Protein AF-A0A0D7AKR9-F1 (afdb_monomer)

Radius of gyration: 19.12 Å; Cα contacts (8 Å, |Δi|>4): 237; chains: 1; bounding box: 43×40×55 Å

Secondary structure (DSSP, 8-state):
-EEEEEEEEEEEBSSTT-EEEEEEEEEEEEEEEEEEPTTS-EEEEEEEEEEEEEEEEESSTTSPBPPP-HHHHTTS-TTTHHHHHHHHHTT-------BTTSHHHHHHHHHHHHTTPEEEE--SS-----------

pLDDT: mean 76.37, std 17.58, range [26.81, 93.88]

Organism: NCBI:txid1128425

Mean predicted aligned error: 9.94 Å

Solvent-accessible surface area (backbone atoms only — not comparable to full-atom values): 8106 Å² total; per-residue (Å²): 68,80,47,73,52,74,48,79,43,84,39,56,23,67,53,84,99,43,70,27,51,30,33,36,37,30,38,28,33,59,39,40,35,32,45,75,44,96,89,69,49,73,45,78,77,46,78,44,67,31,32,64,37,53,51,80,44,49,74,45,86,91,40,54,62,41,84,76,62,61,82,61,36,72,78,42,55,83,20,42,22,68,55,41,54,59,34,45,76,76,72,40,86,68,79,81,79,44,23,83,89,39,71,60,39,57,53,53,51,50,55,39,52,78,69,72,50,54,78,47,74,51,56,93,65,89,76,82,79,80,79,77,79,81,77,131

Nearest PDB structures (foldseek):
  7kd9-assembly3_H  TM=7.228E-01  e=6.178E-07  Blastobotrys adeninivorans
  6baq-assembly4_D  TM=4.196E-01  e=3.263E-01  Mus musculus
  6baq-assembly5_E  TM=5.726E-01  e=2.177E+00  Mus musculus
  6baq-assembly2_B  TM=4.381E-01  e=7.771E-01  Mus musculus
  6baq-assembly7_G  TM=4.124E-01  e=1.753E+00  Mus musculus

Foldseek 3Di:
DKDKDKDWFWAAWPPPPDTFIKIKIWIWFKWFWWDQDPVRDTHGDDIAIATDAIDIGTPDPVTHGDDDDVVQQVVADRRCSVVQSRCVVVVDHDDYGHHPPDVVVVVVVVVCVVVVIDIDRPDPDDDDDPPPPPDD

Sequence (136 aa):
MKTTITQRFTLPATTPGKTCQADVECDNRFILFCQKLDDGQCKVKYCKVSYEKDRVVPVDPAKVPASFDEAKLVRYSEGDRYLAVAQHTIGRRIANLTTFRNSQFGTLYRRLWESGWSIRMLTWIGIKWTLQNNQM

Structure (mmCIF, N/CA/C/O backbone):
data_AF-A0A0D7AKR9-F1
#
_entry.id   AF-A0A0D7AKR9-F1
#
loop_
_atom_site.group_PDB
_atom_site.id
_atom_site.type_symbol
_atom_site.label_atom_id
_atom_site.label_alt_id
_atom_site.label_comp_id
_atom_site.label_asym_id
_atom_site.label_entity_id
_atom_site.label_seq_id
_atom_site.pdbx_PDB_ins_code
_atom_site.Cartn_x
_atom_site.Cartn_y
_atom_site.Cartn_z
_atom_site.occupancy
_atom_site.B_iso_or_equiv
_atom_site.auth_seq_id
_atom_site.auth_comp_id
_atom_site.auth_asym_id
_atom_site.auth_atom_id
_atom_site.pdbx_PDB_model_num
ATOM 1 N N . MET A 1 1 ? -1.587 3.654 15.676 1.00 67.06 1 MET A N 1
ATOM 2 C CA . MET A 1 1 ? -0.794 2.501 15.250 1.00 67.06 1 MET A CA 1
ATOM 3 C C . MET A 1 1 ? -0.684 2.667 13.763 1.00 67.06 1 MET A C 1
ATOM 5 O O . MET A 1 1 ? -1.714 2.812 13.109 1.00 67.06 1 MET A O 1
ATOM 9 N N . LYS A 1 2 ? 0.544 2.818 13.284 1.00 81.75 2 LYS A N 1
ATOM 10 C CA . LYS A 1 2 ? 0.831 2.953 11.865 1.00 81.75 2 LYS A CA 1
ATOM 11 C C . LYS A 1 2 ? 1.294 1.594 11.373 1.00 81.75 2 LYS A C 1
ATOM 13 O O . LYS A 1 2 ? 2.050 0.926 12.074 1.00 81.75 2 LYS A O 1
ATOM 18 N N . THR A 1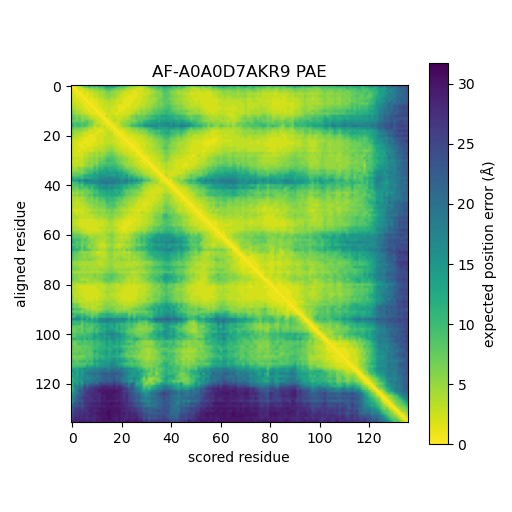 3 ? 0.784 1.190 10.229 1.00 86.31 3 THR A N 1
ATOM 19 C CA . THR A 1 3 ? 1.012 -0.130 9.655 1.00 86.31 3 THR A CA 1
ATOM 20 C C . THR A 1 3 ? 1.272 0.016 8.173 1.00 86.31 3 THR A C 1
ATOM 22 O O . THR A 1 3 ? 0.731 0.916 7.535 1.00 86.31 3 THR A O 1
ATOM 25 N N . THR A 1 4 ? 2.090 -0.873 7.629 1.00 90.06 4 THR A N 1
ATOM 26 C CA . THR A 1 4 ? 2.389 -0.919 6.200 1.00 90.06 4 THR A CA 1
ATOM 27 C C . THR A 1 4 ? 1.864 -2.244 5.672 1.00 90.06 4 THR A C 1
ATOM 29 O O . THR A 1 4 ? 2.177 -3.298 6.221 1.00 90.06 4 THR A O 1
ATOM 32 N N . ILE A 1 5 ? 1.000 -2.184 4.660 1.00 89.12 5 ILE A N 1
ATOM 33 C CA . ILE A 1 5 ? 0.547 -3.368 3.926 1.00 89.12 5 ILE A CA 1
ATOM 34 C C . ILE A 1 5 ? 1.377 -3.433 2.653 1.00 89.12 5 ILE A C 1
ATOM 36 O O . ILE A 1 5 ? 1.388 -2.473 1.885 1.00 89.12 5 ILE A O 1
ATOM 40 N N . THR A 1 6 ? 2.036 -4.564 2.437 1.00 92.62 6 THR A N 1
ATOM 41 C CA . THR A 1 6 ? 2.864 -4.806 1.257 1.00 92.62 6 THR A CA 1
ATOM 42 C C . THR A 1 6 ? 2.229 -5.899 0.416 1.00 92.62 6 THR A C 1
ATOM 44 O O . THR A 1 6 ? 1.908 -6.972 0.929 1.00 92.62 6 THR A O 1
ATOM 47 N N . GLN A 1 7 ? 2.054 -5.641 -0.878 1.00 91.69 7 GLN A N 1
ATOM 48 C CA . GLN A 1 7 ? 1.604 -6.648 -1.832 1.00 91.69 7 GLN A CA 1
ATOM 49 C C . GLN A 1 7 ? 2.512 -6.674 -3.056 1.00 91.69 7 GLN A C 1
ATOM 51 O O . GLN A 1 7 ? 2.787 -5.640 -3.661 1.00 91.69 7 GLN A O 1
ATOM 56 N N . ARG A 1 8 ? 2.931 -7.881 -3.438 1.00 93.00 8 ARG A N 1
ATOM 57 C CA . ARG A 1 8 ? 3.761 -8.120 -4.616 1.00 93.00 8 ARG A CA 1
ATOM 58 C C . ARG A 1 8 ? 2.924 -8.211 -5.884 1.00 93.00 8 ARG A C 1
ATOM 60 O O . ARG A 1 8 ? 1.913 -8.914 -5.914 1.00 93.00 8 ARG A O 1
ATOM 67 N N . PHE A 1 9 ? 3.391 -7.556 -6.940 1.00 92.00 9 PHE A N 1
ATOM 68 C CA . PHE A 1 9 ? 2.796 -7.579 -8.269 1.00 92.00 9 PHE A CA 1
ATOM 69 C C . PHE A 1 9 ? 3.838 -7.887 -9.340 1.00 92.00 9 PHE A C 1
ATOM 71 O O . PHE A 1 9 ? 5.002 -7.500 -9.246 1.00 92.00 9 PHE A O 1
ATOM 78 N N . THR A 1 10 ? 3.372 -8.535 -10.406 1.00 92.44 10 THR A N 1
ATOM 79 C CA . THR A 1 10 ? 4.105 -8.615 -11.671 1.00 92.44 10 THR A CA 1
ATOM 80 C C . THR A 1 10 ? 3.653 -7.451 -12.543 1.00 92.44 10 THR A C 1
ATOM 82 O O . THR A 1 10 ? 2.498 -7.410 -12.963 1.00 92.44 10 THR A O 1
ATOM 85 N N . LEU A 1 11 ? 4.542 -6.488 -12.775 1.00 89.94 11 LEU A N 1
ATOM 86 C CA . LEU A 1 11 ? 4.261 -5.276 -13.545 1.00 89.94 11 LEU A CA 1
ATOM 87 C C . LEU A 1 11 ? 5.056 -5.272 -14.857 1.00 89.94 11 LEU A C 1
ATOM 89 O O . LEU A 1 11 ? 6.097 -5.931 -14.942 1.00 89.94 11 LEU A O 1
ATOM 93 N N . PRO A 1 12 ? 4.605 -4.534 -15.885 1.00 88.94 12 PRO A N 1
ATOM 94 C CA . PRO A 1 12 ? 5.429 -4.262 -17.058 1.00 88.94 12 PRO A CA 1
ATOM 95 C C . PRO A 1 12 ? 6.742 -3.594 -16.635 1.00 88.94 12 PRO A C 1
ATOM 97 O O . PRO A 1 12 ? 6.737 -2.703 -15.787 1.00 88.94 12 PRO A O 1
ATOM 100 N N . ALA A 1 13 ? 7.862 -4.032 -17.202 1.00 87.69 13 ALA A N 1
ATOM 101 C CA . ALA A 1 13 ? 9.160 -3.401 -16.988 1.00 87.69 13 ALA A CA 1
ATOM 102 C C . ALA A 1 13 ? 9.378 -2.269 -18.000 1.00 87.69 13 ALA A C 1
ATOM 104 O O . ALA A 1 13 ? 8.744 -2.239 -19.054 1.00 87.69 13 ALA A O 1
ATOM 105 N N . THR A 1 14 ? 10.332 -1.376 -17.727 1.00 85.81 14 THR A N 1
ATOM 106 C CA . THR A 1 14 ? 10.738 -0.332 -18.687 1.00 85.81 14 THR A CA 1
ATOM 107 C C . THR A 1 14 ? 11.231 -0.916 -20.018 1.00 85.81 14 THR A C 1
ATOM 109 O O . THR A 1 14 ? 11.093 -0.287 -21.062 1.00 85.81 14 THR A O 1
ATOM 112 N N . THR A 1 15 ? 11.789 -2.132 -20.010 1.00 83.88 15 THR A N 1
ATOM 113 C CA . THR A 1 15 ? 12.135 -2.851 -21.242 1.00 83.88 15 THR A CA 1
ATOM 114 C C . THR A 1 15 ? 10.868 -3.409 -21.906 1.00 83.88 15 THR A C 1
ATOM 116 O O . THR A 1 15 ? 10.208 -4.259 -21.297 1.00 83.88 15 THR A O 1
ATOM 119 N N . PRO A 1 16 ? 10.549 -3.018 -23.157 1.00 82.62 16 PRO A N 1
ATOM 120 C CA . PRO A 1 16 ? 9.369 -3.510 -23.863 1.00 82.62 16 PRO A CA 1
ATOM 121 C C . PRO A 1 16 ? 9.319 -5.042 -23.915 1.00 82.62 16 PRO A C 1
ATOM 123 O O .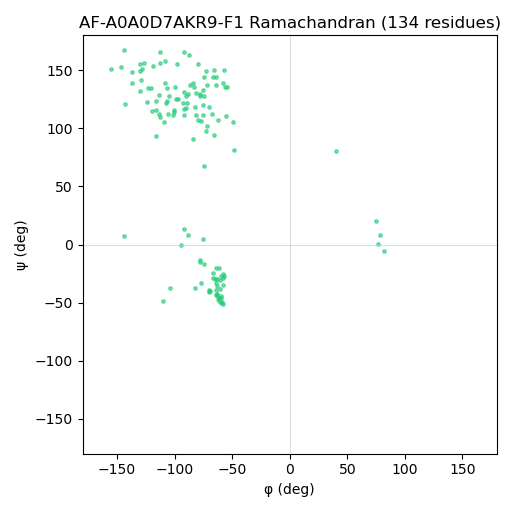 PRO A 1 16 ? 10.326 -5.701 -24.173 1.00 82.62 16 PRO A O 1
ATOM 126 N N . GLY A 1 17 ? 8.143 -5.612 -23.647 1.00 82.00 17 GLY A N 1
ATOM 127 C CA . GLY A 1 17 ? 7.921 -7.062 -23.665 1.00 82.00 17 GLY A CA 1
ATOM 128 C C . GLY A 1 17 ? 8.451 -7.825 -22.445 1.00 82.00 17 GLY A C 1
ATOM 129 O O . GLY A 1 17 ? 8.291 -9.042 -22.389 1.00 82.00 17 GLY A O 1
ATOM 130 N N . LYS A 1 18 ? 9.053 -7.150 -21.455 1.00 87.75 18 LYS A N 1
ATOM 131 C CA . LYS A 1 18 ? 9.479 -7.771 -20.192 1.00 87.75 18 LYS A CA 1
ATOM 132 C C . LYS A 1 18 ? 8.604 -7.333 -19.022 1.00 87.75 18 LYS A C 1
ATOM 134 O O . LYS A 1 18 ? 7.984 -6.273 -19.033 1.00 87.75 18 LYS A O 1
ATOM 139 N N . THR A 1 19 ? 8.604 -8.152 -17.977 1.00 90.75 19 THR A N 1
ATOM 140 C CA . THR A 1 19 ? 7.939 -7.874 -16.700 1.00 90.75 19 THR A CA 1
ATOM 141 C C . THR A 1 19 ? 8.949 -7.837 -15.561 1.00 90.75 19 THR A C 1
ATOM 143 O O . THR A 1 19 ? 9.986 -8.503 -15.615 1.00 90.75 19 THR A O 1
ATOM 146 N N . CYS A 1 20 ? 8.631 -7.108 -14.498 1.00 91.56 20 CYS A N 1
ATOM 147 C CA . CYS A 1 20 ? 9.389 -7.079 -13.253 1.00 91.56 20 CYS A CA 1
ATOM 148 C C . CYS A 1 20 ? 8.480 -7.376 -12.057 1.00 91.56 20 CYS A C 1
ATOM 150 O O . CYS A 1 20 ? 7.268 -7.164 -12.106 1.00 91.56 20 CYS A O 1
ATOM 152 N N . GLN A 1 21 ? 9.077 -7.856 -10.967 1.00 93.62 21 GLN A N 1
ATOM 153 C CA . GLN A 1 21 ? 8.389 -7.969 -9.685 1.00 93.62 21 GLN A CA 1
ATOM 154 C C . GLN A 1 21 ? 8.560 -6.659 -8.920 1.00 93.62 21 GLN A C 1
ATOM 156 O O . GLN A 1 21 ? 9.683 -6.172 -8.771 1.00 93.62 21 GLN A O 1
ATOM 161 N N . ALA A 1 22 ? 7.457 -6.105 -8.433 1.00 93.38 22 ALA A N 1
ATOM 162 C CA . ALA A 1 22 ? 7.461 -4.916 -7.597 1.00 93.38 22 ALA A CA 1
ATOM 163 C C . ALA A 1 22 ? 6.486 -5.084 -6.434 1.00 93.38 22 ALA A C 1
ATOM 165 O O . ALA A 1 22 ? 5.379 -5.596 -6.600 1.00 93.38 22 ALA A O 1
ATOM 166 N N . ASP A 1 23 ? 6.908 -4.631 -5.266 1.00 93.88 23 ASP A N 1
ATOM 167 C CA . ASP A 1 23 ? 6.106 -4.573 -4.061 1.00 93.88 23 ASP A CA 1
ATOM 168 C C . ASP A 1 23 ? 5.448 -3.190 -3.983 1.00 93.88 23 ASP A C 1
ATOM 170 O O . ASP A 1 23 ? 6.119 -2.160 -4.005 1.00 93.88 23 ASP A O 1
ATOM 174 N N . VAL A 1 24 ? 4.119 -3.150 -3.924 1.00 92.50 24 VAL A N 1
ATOM 175 C CA . VAL A 1 24 ? 3.385 -1.923 -3.611 1.00 92.50 24 VAL A CA 1
ATOM 176 C C . VAL A 1 24 ? 3.172 -1.893 -2.108 1.00 92.50 24 VAL A C 1
ATOM 178 O O . VAL A 1 24 ? 2.514 -2.771 -1.543 1.00 92.50 24 VAL A O 1
ATOM 181 N N . GLU A 1 25 ? 3.751 -0.888 -1.465 1.00 93.44 25 GLU A N 1
ATOM 182 C CA . GLU A 1 25 ? 3.661 -0.666 -0.030 1.00 93.44 25 GLU A CA 1
ATOM 183 C C . GLU A 1 25 ? 2.709 0.485 0.256 1.00 93.44 25 GLU A C 1
ATOM 185 O O . GLU A 1 25 ? 2.873 1.587 -0.269 1.00 93.44 25 GLU A O 1
ATOM 190 N N . CYS A 1 26 ? 1.739 0.241 1.129 1.00 90.69 26 CYS A N 1
ATOM 191 C CA . CYS A 1 26 ? 0.764 1.231 1.548 1.00 90.69 26 CYS A CA 1
ATOM 192 C C . CYS A 1 26 ? 0.845 1.453 3.050 1.00 90.69 26 CYS A C 1
ATOM 194 O O . CYS A 1 26 ? 0.482 0.574 3.838 1.00 90.69 26 CYS A O 1
ATOM 196 N N . ASP A 1 27 ? 1.236 2.655 3.452 1.00 90.56 27 ASP A N 1
ATOM 197 C CA . ASP A 1 27 ? 1.160 3.083 4.840 1.00 90.56 27 ASP A CA 1
ATOM 198 C C . ASP A 1 27 ? -0.274 3.471 5.180 1.00 90.56 27 ASP A C 1
ATOM 200 O O . ASP A 1 27 ? -0.924 4.269 4.499 1.00 90.56 27 ASP A O 1
ATOM 204 N N . ASN A 1 28 ? -0.763 2.909 6.274 1.00 88.75 28 ASN A N 1
ATOM 205 C CA . ASN A 1 28 ? -2.137 3.040 6.700 1.00 88.75 28 ASN A CA 1
ATOM 206 C C . ASN A 1 28 ? -2.260 3.107 8.228 1.00 88.75 28 ASN 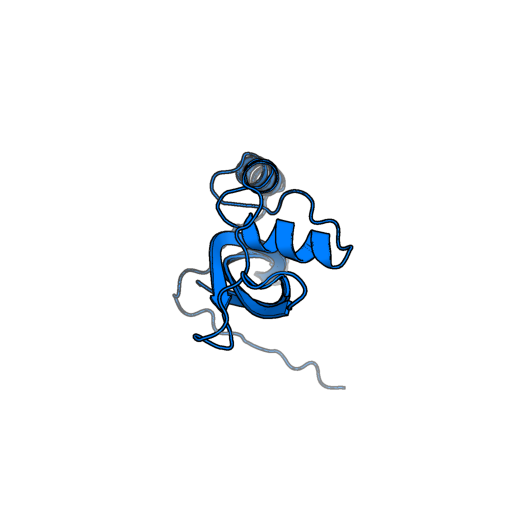A C 1
ATOM 208 O O . ASN A 1 28 ? -1.315 2.860 8.986 1.00 88.75 28 ASN A O 1
ATOM 212 N N . ARG A 1 29 ? -3.457 3.482 8.682 1.00 86.25 29 ARG A N 1
ATOM 213 C CA . ARG A 1 29 ? -3.860 3.438 10.086 1.00 86.25 29 ARG A CA 1
ATOM 214 C C . ARG A 1 29 ? -5.103 2.593 10.246 1.00 86.25 29 ARG A C 1
ATOM 216 O O . ARG A 1 29 ? -6.095 2.787 9.543 1.00 86.25 29 ARG A O 1
ATOM 223 N N . PHE A 1 30 ? -5.068 1.734 11.252 1.00 82.69 30 PHE A N 1
ATOM 224 C CA . PHE A 1 30 ? -6.250 1.036 11.722 1.00 82.69 30 PHE A CA 1
ATOM 225 C C . PHE A 1 30 ? -7.067 1.928 12.646 1.00 82.69 30 PHE A C 1
ATOM 227 O O . PHE A 1 30 ? -6.556 2.512 13.606 1.00 82.69 30 PHE A O 1
ATOM 234 N N . ILE A 1 31 ? -8.357 1.997 12.352 1.00 79.88 31 ILE A N 1
ATOM 235 C CA . ILE A 1 31 ? -9.355 2.654 13.177 1.00 79.88 31 ILE A CA 1
ATOM 236 C C . ILE A 1 31 ? -10.269 1.562 13.690 1.00 79.88 31 ILE A C 1
ATOM 238 O O . ILE A 1 31 ? -10.972 0.907 12.916 1.00 79.88 31 ILE A O 1
ATOM 242 N N . LEU A 1 32 ? -10.199 1.346 15.000 1.00 82.00 32 LEU A N 1
ATOM 243 C CA . LEU A 1 32 ? -11.024 0.371 15.683 1.00 82.00 32 LEU A CA 1
ATOM 244 C C . LEU A 1 32 ? -12.230 1.087 16.278 1.00 82.00 32 LEU A C 1
ATOM 246 O O . LEU A 1 32 ? -12.104 2.056 17.030 1.00 82.00 32 LEU A O 1
ATOM 250 N N . PHE A 1 33 ? -13.404 0.591 15.929 1.00 77.50 33 PHE A N 1
ATOM 251 C CA . PHE A 1 33 ? -14.666 1.033 16.489 1.00 77.50 33 PHE A CA 1
ATOM 252 C C . PHE A 1 33 ? -15.083 0.018 17.532 1.00 77.50 33 PHE A C 1
ATOM 254 O O . PHE A 1 33 ? -15.325 -1.155 17.216 1.00 77.50 33 PHE A O 1
ATOM 261 N N . CYS A 1 34 ? -15.132 0.470 18.779 1.00 78.56 34 CYS A N 1
ATOM 262 C CA . CYS A 1 34 ? -15.417 -0.402 19.898 1.00 78.56 34 CYS A CA 1
ATOM 263 C C . CYS A 1 34 ? -16.832 -0.154 20.418 1.00 78.56 34 CYS A C 1
ATOM 265 O O . CYS A 1 34 ? -17.244 0.992 20.600 1.00 78.56 34 CYS A O 1
ATOM 267 N N . GLN A 1 35 ? -17.561 -1.239 20.675 1.00 78.38 35 GLN A N 1
ATOM 268 C CA . GLN A 1 35 ? -18.810 -1.191 21.425 1.00 78.38 35 GLN A CA 1
ATOM 269 C C . GLN A 1 35 ? -18.499 -1.415 22.897 1.00 78.38 35 GLN A C 1
ATOM 271 O O . GLN A 1 35 ? -17.815 -2.386 23.234 1.00 78.38 35 GLN A O 1
ATOM 276 N N . LYS A 1 36 ? -19.038 -0.561 23.767 1.00 80.25 36 LYS A N 1
ATOM 277 C CA . LYS A 1 36 ? -19.154 -0.900 25.183 1.00 80.25 36 LYS A CA 1
ATOM 278 C C . LYS A 1 36 ? -20.346 -1.846 25.349 1.00 80.25 36 LYS A C 1
ATOM 280 O O . LYS A 1 36 ? -21.421 -1.556 24.832 1.00 80.25 36 LYS A O 1
ATOM 285 N N . LEU A 1 37 ? -20.117 -2.976 25.998 1.00 80.44 37 LEU A N 1
ATOM 286 C CA . LEU A 1 37 ? -21.124 -3.972 26.342 1.00 80.44 37 LEU A CA 1
ATOM 287 C C . LEU A 1 37 ? -21.700 -3.686 27.735 1.00 80.44 37 LEU A C 1
ATOM 289 O O . LEU A 1 37 ? -21.120 -2.915 28.508 1.00 80.44 37 LEU A O 1
ATOM 293 N N . ASP A 1 38 ? -22.825 -4.324 28.048 1.00 82.56 38 ASP A N 1
ATOM 294 C CA . ASP A 1 38 ? -23.558 -4.129 29.307 1.00 82.56 38 ASP A CA 1
ATOM 295 C C . ASP A 1 38 ? -22.741 -4.552 30.539 1.00 82.56 38 ASP A C 1
ATOM 297 O O . ASP A 1 38 ? -22.846 -3.942 31.599 1.00 82.56 38 ASP A O 1
ATOM 301 N N . ASP A 1 39 ? -21.845 -5.530 30.378 1.00 85.25 39 ASP A N 1
ATOM 302 C CA . ASP A 1 39 ? -20.889 -5.982 31.399 1.00 85.25 39 ASP A CA 1
ATOM 303 C C . ASP A 1 39 ? -19.696 -5.021 31.601 1.00 85.25 39 ASP A C 1
ATOM 305 O O . ASP A 1 39 ? -18.756 -5.310 32.342 1.00 85.25 39 ASP A O 1
ATOM 309 N N . GLY A 1 40 ? -19.710 -3.868 30.925 1.00 80.06 40 GLY A N 1
ATOM 310 C CA . GLY A 1 40 ? -18.667 -2.853 30.984 1.00 80.06 40 GLY A CA 1
ATOM 311 C C . GLY A 1 40 ? -17.462 -3.122 30.080 1.00 80.06 40 GLY A C 1
ATOM 312 O O . GLY A 1 40 ? -16.611 -2.234 29.950 1.00 80.06 40 GLY A O 1
ATOM 313 N N . GLN A 1 41 ? -17.383 -4.281 29.415 1.00 79.88 41 GLN A N 1
ATOM 314 C CA . GLN A 1 41 ? -16.288 -4.602 28.502 1.00 79.88 41 GLN A CA 1
ATOM 315 C C . GLN A 1 41 ? -16.389 -3.800 27.203 1.00 79.88 41 GLN A C 1
ATOM 317 O O . GLN A 1 41 ? -17.467 -3.470 26.719 1.00 79.88 41 GLN A O 1
ATOM 322 N N . CYS A 1 42 ? -15.243 -3.491 26.599 1.00 75.25 42 CYS A N 1
ATOM 323 C CA . CYS A 1 42 ? -15.174 -2.776 25.329 1.00 75.25 42 CYS A CA 1
ATOM 324 C C . CYS A 1 42 ? -14.618 -3.720 24.262 1.00 75.25 42 CYS A C 1
ATOM 326 O O . CYS A 1 42 ? -13.440 -4.075 24.314 1.00 75.25 42 CYS A O 1
ATOM 328 N N . LYS A 1 43 ? -15.454 -4.145 23.308 1.00 82.00 43 LYS A N 1
ATOM 329 C CA . LYS A 1 43 ? -15.045 -5.060 22.231 1.00 82.00 43 LYS A CA 1
ATOM 330 C C . LYS A 1 43 ? -14.969 -4.332 20.898 1.00 82.00 43 LYS A C 1
ATOM 332 O O . LYS A 1 43 ? -15.829 -3.515 20.571 1.00 82.00 43 LYS A O 1
ATOM 337 N N . VAL A 1 44 ? -13.940 -4.644 20.115 1.00 82.19 44 VAL A N 1
ATOM 338 C CA . VAL A 1 44 ? -13.785 -4.139 18.745 1.00 82.19 44 VAL A CA 1
ATOM 339 C C . VAL A 1 44 ? -14.846 -4.801 17.873 1.00 82.19 44 VAL A C 1
ATOM 341 O O . VAL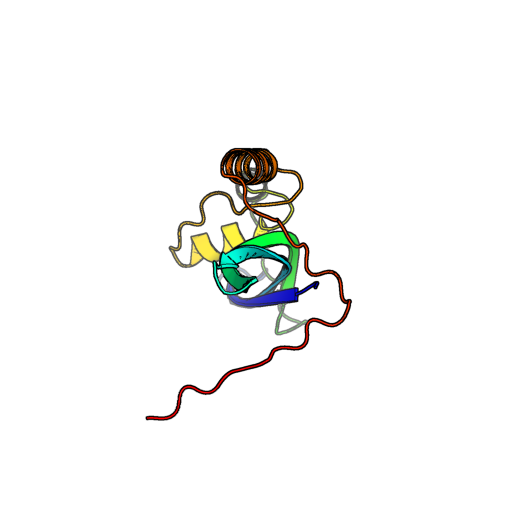 A 1 44 ? -14.851 -6.021 17.739 1.00 82.19 44 VAL A O 1
ATOM 344 N N . LYS A 1 45 ? -15.741 -4.008 17.284 1.00 80.88 45 LYS A N 1
ATOM 345 C CA . LYS A 1 45 ? -16.797 -4.515 16.395 1.00 80.88 45 LYS A CA 1
ATOM 346 C C . LYS A 1 45 ? -16.490 -4.259 14.931 1.00 80.88 45 LYS A C 1
ATOM 348 O O . LYS A 1 45 ? -16.767 -5.103 14.087 1.00 80.88 45 LYS A O 1
ATOM 353 N N . TYR A 1 46 ? -15.893 -3.107 14.638 1.00 79.50 46 TYR A N 1
ATOM 354 C CA . TYR A 1 46 ? -15.483 -2.763 13.285 1.00 79.50 46 TYR A CA 1
ATOM 355 C C . TYR A 1 46 ? -14.032 -2.312 13.271 1.00 79.50 46 TYR A C 1
ATOM 357 O O . TYR A 1 46 ? -13.565 -1.603 14.160 1.00 79.50 46 TYR A O 1
ATOM 365 N N . CYS A 1 47 ? -13.332 -2.711 12.220 1.00 81.69 47 CYS A N 1
ATOM 366 C CA . CYS A 1 47 ? -11.981 -2.281 11.927 1.00 81.69 47 CYS A CA 1
ATOM 367 C C . CYS A 1 47 ? -11.990 -1.678 10.525 1.00 81.69 47 CYS A C 1
ATOM 369 O O . CYS A 1 47 ? -12.408 -2.333 9.569 1.00 81.69 47 CYS A O 1
ATOM 371 N N . LYS A 1 48 ? -11.567 -0.420 10.398 1.00 81.81 48 LYS A N 1
ATOM 372 C CA . LYS A 1 48 ? -11.415 0.240 9.101 1.00 81.81 48 LYS A CA 1
ATOM 373 C C . LYS A 1 48 ? -9.974 0.680 8.915 1.00 81.81 48 LYS A C 1
ATOM 375 O O . LYS A 1 48 ? -9.372 1.268 9.810 1.00 81.81 48 LYS A O 1
ATOM 380 N N . VAL A 1 49 ? -9.449 0.406 7.728 1.00 82.56 49 VAL A N 1
ATOM 381 C CA . VAL A 1 49 ? -8.128 0.857 7.297 1.00 82.56 49 VAL A CA 1
ATOM 382 C C . VAL A 1 49 ? -8.277 2.209 6.612 1.00 82.56 49 VAL A C 1
ATOM 384 O O . VAL A 1 49 ? -9.106 2.355 5.712 1.00 82.56 49 VAL A O 1
ATOM 387 N N . SER A 1 50 ? -7.495 3.188 7.061 1.00 83.31 50 SER A N 1
ATOM 388 C CA . SER A 1 50 ? -7.343 4.483 6.402 1.00 83.31 50 SER A CA 1
ATOM 389 C C . SER A 1 50 ? -5.967 4.557 5.756 1.00 83.31 50 SER A C 1
ATOM 391 O O . SER A 1 50 ? -4.962 4.412 6.455 1.00 83.31 50 SER A O 1
ATOM 393 N N . TYR A 1 51 ? -5.920 4.767 4.443 1.00 85.94 51 TYR A N 1
ATOM 394 C CA . TYR A 1 51 ? -4.671 4.828 3.685 1.00 85.94 51 TYR A CA 1
ATOM 395 C C . TYR A 1 51 ? -4.101 6.253 3.710 1.00 85.94 51 TYR A C 1
ATOM 397 O O . TYR A 1 51 ? -4.843 7.232 3.602 1.00 85.94 51 TYR A O 1
ATOM 405 N N . GLU A 1 52 ? -2.788 6.375 3.908 1.00 85.56 52 GLU A N 1
ATOM 406 C CA . GLU A 1 52 ? -2.097 7.669 4.009 1.00 85.56 52 GLU A CA 1
ATOM 407 C C . GLU A 1 52 ? -1.213 7.948 2.800 1.00 85.56 52 GLU A C 1
ATOM 409 O O . GLU A 1 52 ? -1.256 9.046 2.253 1.00 85.56 52 GLU A O 1
ATOM 414 N N . LYS A 1 53 ? -0.386 6.974 2.423 1.00 87.56 53 LYS A N 1
ATOM 415 C CA . LYS A 1 53 ? 0.553 7.077 1.308 1.00 87.56 53 LYS A CA 1
ATOM 416 C C . LYS A 1 53 ? 0.859 5.690 0.775 1.00 87.56 53 LYS A C 1
ATOM 418 O O . LYS A 1 53 ? 0.904 4.727 1.545 1.00 87.56 53 LYS A O 1
ATOM 423 N N . ASP A 1 54 ? 1.165 5.620 -0.504 1.00 90.38 54 ASP A N 1
ATOM 424 C CA . ASP A 1 54 ? 1.639 4.413 -1.146 1.00 90.38 54 ASP A CA 1
ATOM 425 C C . ASP A 1 54 ? 2.903 4.661 -1.974 1.00 90.38 54 ASP A C 1
ATOM 427 O O . ASP A 1 54 ? 3.223 5.783 -2.371 1.00 90.38 54 ASP A O 1
ATOM 431 N N . ARG A 1 55 ? 3.681 3.598 -2.167 1.00 91.19 55 ARG A N 1
ATOM 432 C CA . ARG A 1 55 ? 4.893 3.601 -2.986 1.00 91.19 55 ARG A CA 1
ATOM 433 C C . ARG A 1 55 ? 5.077 2.256 -3.666 1.00 91.19 55 ARG A C 1
ATOM 435 O O . ARG A 1 55 ? 4.658 1.228 -3.143 1.00 91.19 55 ARG A O 1
ATOM 442 N N . VAL A 1 56 ? 5.741 2.274 -4.814 1.00 92.12 56 VAL A N 1
ATOM 443 C CA . VAL A 1 56 ? 6.110 1.067 -5.554 1.00 92.12 56 VAL A CA 1
ATOM 444 C C . VAL A 1 56 ? 7.606 0.854 -5.404 1.00 92.12 56 VAL A C 1
ATOM 446 O O . VAL A 1 56 ? 8.396 1.741 -5.722 1.00 92.12 56 VAL A O 1
ATOM 449 N N . VAL A 1 57 ? 7.987 -0.313 -4.903 1.00 92.12 57 VAL A N 1
ATOM 450 C CA . VAL A 1 57 ? 9.370 -0.700 -4.649 1.00 92.12 57 VAL A CA 1
ATOM 451 C C . VAL A 1 57 ? 9.701 -1.883 -5.555 1.00 92.12 57 VAL A C 1
ATOM 453 O O . VAL A 1 57 ? 9.082 -2.939 -5.422 1.00 92.12 57 VAL A O 1
ATOM 456 N N . PRO A 1 58 ? 10.637 -1.754 -6.508 1.00 92.31 58 PRO A N 1
ATOM 457 C CA . PRO A 1 58 ? 11.069 -2.906 -7.286 1.00 92.31 58 PRO A CA 1
ATOM 458 C C . PRO A 1 58 ? 11.746 -3.936 -6.380 1.00 92.31 58 PRO A C 1
ATOM 460 O O . PRO A 1 58 ? 12.564 -3.584 -5.534 1.00 92.31 58 PRO A O 1
ATOM 463 N N . VAL A 1 59 ? 11.429 -5.216 -6.587 1.00 92.25 59 VAL A N 1
ATOM 464 C CA . VAL A 1 59 ? 12.090 -6.320 -5.869 1.00 92.25 59 VAL A CA 1
ATOM 465 C C . VAL A 1 59 ? 13.538 -6.464 -6.335 1.00 92.25 59 VAL A C 1
ATOM 467 O O . VAL A 1 59 ? 14.432 -6.727 -5.537 1.00 92.25 59 VAL A O 1
ATOM 470 N N . ASP A 1 60 ? 13.759 -6.291 -7.638 1.00 88.81 60 ASP A N 1
ATOM 471 C CA . ASP A 1 60 ? 15.081 -6.271 -8.255 1.00 88.81 60 ASP A CA 1
ATOM 472 C C . ASP A 1 60 ? 15.426 -4.817 -8.615 1.00 88.81 60 ASP A C 1
ATOM 474 O O . ASP A 1 60 ? 14.789 -4.259 -9.513 1.00 88.81 60 ASP A O 1
ATOM 478 N N . PRO A 1 61 ? 16.415 -4.187 -7.957 1.00 83.88 61 PRO A N 1
ATOM 479 C CA . PRO A 1 61 ? 16.753 -2.785 -8.195 1.00 83.88 61 PRO A CA 1
ATOM 480 C C . PRO A 1 61 ? 17.266 -2.530 -9.620 1.00 83.88 61 PRO A C 1
ATOM 482 O O . PRO A 1 61 ? 17.194 -1.398 -10.093 1.00 83.88 61 PRO A O 1
ATOM 485 N N . ALA A 1 62 ? 17.737 -3.563 -10.331 1.00 85.50 62 ALA A N 1
ATOM 486 C CA . ALA A 1 62 ? 18.135 -3.448 -11.733 1.00 85.50 62 ALA A CA 1
ATOM 487 C C . ALA A 1 62 ? 16.934 -3.439 -12.698 1.00 85.50 62 ALA A C 1
ATOM 489 O O . ALA A 1 62 ? 17.089 -3.114 -13.877 1.00 85.50 62 ALA A O 1
ATOM 490 N N . LYS A 1 63 ? 15.732 -3.800 -12.228 1.00 82.69 63 LYS A N 1
ATOM 491 C CA . LYS A 1 63 ? 14.508 -3.866 -13.034 1.00 82.69 63 LYS A CA 1
ATOM 492 C C . LYS A 1 63 ? 13.487 -2.858 -12.527 1.00 82.69 63 LYS A C 1
ATOM 494 O O . LYS A 1 63 ? 12.676 -3.144 -11.650 1.00 82.69 63 LYS A O 1
ATOM 499 N N . VAL A 1 64 ? 13.509 -1.680 -13.139 1.00 82.31 64 VAL A N 1
ATOM 500 C CA . VAL A 1 64 ? 12.560 -0.609 -12.833 1.00 82.31 64 VAL A CA 1
ATOM 501 C C . VAL A 1 64 ? 11.190 -0.930 -13.462 1.00 82.31 64 VAL A C 1
ATOM 503 O O . VAL A 1 64 ? 11.142 -1.318 -14.638 1.00 82.31 64 VAL A O 1
ATOM 506 N N . PRO A 1 65 ? 10.078 -0.792 -12.714 1.00 84.62 65 PRO A N 1
ATOM 507 C CA . PRO A 1 65 ? 8.737 -0.909 -13.269 1.00 84.62 65 PRO A CA 1
ATOM 508 C C . PRO A 1 65 ? 8.485 0.204 -14.279 1.00 84.62 65 PRO A C 1
ATOM 510 O O . PRO A 1 65 ? 8.928 1.337 -14.085 1.00 84.62 65 PRO A O 1
ATOM 513 N N . ALA A 1 66 ? 7.751 -0.111 -15.343 1.00 84.62 66 ALA A N 1
ATOM 514 C CA . ALA A 1 66 ? 7.286 0.899 -16.279 1.00 84.62 66 ALA A CA 1
ATOM 515 C C . ALA A 1 66 ? 6.457 1.962 -15.543 1.00 84.62 66 ALA A C 1
ATOM 517 O O . ALA A 1 66 ? 5.797 1.676 -14.537 1.00 84.62 66 ALA A O 1
ATOM 518 N N . SER A 1 67 ? 6.484 3.190 -16.060 1.00 82.12 67 SER A N 1
ATOM 519 C CA . SER A 1 67 ? 5.688 4.278 -15.506 1.00 82.12 67 SER A CA 1
ATOM 520 C C . SER A 1 67 ? 4.200 3.923 -15.516 1.00 82.12 67 SER A C 1
ATOM 522 O O . SER A 1 67 ? 3.667 3.331 -16.458 1.00 82.12 67 SER A O 1
ATOM 524 N N . PHE A 1 68 ? 3.523 4.284 -14.429 1.00 84.69 68 PHE A N 1
ATOM 525 C CA . PHE A 1 68 ? 2.076 4.172 -14.335 1.00 84.69 68 PHE A CA 1
ATOM 526 C C . PHE A 1 68 ? 1.424 5.277 -15.168 1.00 84.69 68 PHE A C 1
ATOM 528 O O . PHE A 1 68 ? 1.916 6.400 -15.224 1.00 84.69 68 PHE A O 1
ATOM 535 N N . ASP A 1 69 ? 0.291 4.958 -15.788 1.00 86.69 69 ASP A N 1
ATOM 536 C CA . ASP A 1 69 ? -0.518 5.929 -16.522 1.00 86.69 69 ASP A CA 1
ATOM 537 C C . ASP A 1 69 ? -1.128 6.954 -15.549 1.00 86.69 69 ASP A C 1
ATOM 539 O O . ASP A 1 69 ? -1.998 6.622 -14.733 1.00 86.69 69 ASP A O 1
ATOM 543 N N . GLU A 1 70 ? -0.674 8.204 -15.640 1.00 87.12 70 GLU A N 1
ATOM 544 C CA . GLU A 1 70 ? -1.117 9.305 -14.781 1.00 87.12 70 GLU A CA 1
ATOM 545 C C . GLU A 1 70 ? -2.633 9.529 -14.858 1.00 87.12 70 GLU A C 1
ATOM 547 O O . GLU A 1 70 ? -3.274 9.780 -13.835 1.00 87.12 70 GLU A O 1
ATOM 552 N N . ALA A 1 71 ? -3.246 9.327 -16.030 1.00 87.44 71 ALA A N 1
ATOM 553 C CA . ALA A 1 71 ? -4.688 9.483 -16.206 1.00 87.44 71 ALA A CA 1
ATOM 554 C C . ALA A 1 71 ? -5.494 8.427 -15.425 1.00 87.44 71 ALA A C 1
ATOM 556 O O . ALA A 1 71 ? -6.658 8.655 -15.075 1.00 87.44 71 ALA A O 1
ATOM 557 N N . LYS A 1 72 ? -4.888 7.268 -15.126 1.00 86.00 72 LYS A N 1
ATOM 558 C CA . LYS A 1 72 ? -5.475 6.254 -14.236 1.00 86.00 72 LYS A CA 1
ATOM 559 C C . LYS A 1 72 ? -5.238 6.593 -12.771 1.00 86.00 72 LYS A C 1
ATOM 561 O O . LYS A 1 72 ? -6.147 6.384 -11.972 1.00 86.00 72 LYS A O 1
ATOM 566 N N . LEU A 1 73 ? -4.069 7.133 -12.424 1.00 86.38 73 LEU A N 1
ATOM 567 C CA . LEU A 1 73 ? -3.726 7.496 -11.044 1.00 86.38 73 LEU A CA 1
ATOM 568 C C . LEU A 1 73 ? -4.623 8.610 -10.489 1.00 86.38 73 LEU A C 1
ATOM 570 O O . LEU A 1 73 ? -5.044 8.516 -9.341 1.00 86.38 73 LEU A O 1
ATOM 574 N N . VAL A 1 74 ? -4.972 9.615 -11.301 1.00 86.25 74 VAL A N 1
ATOM 575 C CA . VAL A 1 74 ? -5.827 10.754 -10.892 1.00 86.25 74 VAL A CA 1
ATOM 576 C C . VAL A 1 74 ? -7.236 10.322 -10.457 1.00 86.25 74 VAL A C 1
ATOM 578 O O . VAL A 1 74 ? -7.914 11.041 -9.727 1.00 86.25 74 VAL A O 1
ATOM 581 N N . ARG A 1 75 ? -7.690 9.131 -10.866 1.00 84.88 75 ARG A N 1
ATOM 582 C CA . ARG A 1 75 ? -9.006 8.594 -10.481 1.00 84.88 75 ARG A CA 1
ATOM 583 C C . ARG A 1 75 ? -9.053 8.095 -9.038 1.00 84.88 75 ARG A C 1
ATOM 585 O O . ARG A 1 75 ? -10.144 7.887 -8.514 1.00 84.88 75 ARG A O 1
ATOM 592 N N . TYR A 1 76 ? -7.894 7.874 -8.428 1.00 85.62 76 TYR A N 1
ATOM 593 C CA . TYR A 1 76 ? -7.759 7.330 -7.084 1.00 85.62 76 TYR A CA 1
ATOM 594 C C . TYR A 1 76 ? -7.200 8.375 -6.130 1.00 85.62 76 TYR A C 1
ATOM 596 O O . TYR A 1 76 ? -6.696 9.424 -6.535 1.00 85.62 76 TYR A O 1
ATOM 604 N N . SER A 1 77 ? -7.314 8.099 -4.834 1.00 82.75 77 SER A N 1
ATOM 605 C CA . SER A 1 77 ? -6.810 9.024 -3.835 1.00 82.75 77 SER A CA 1
ATOM 606 C C . SER A 1 77 ? -5.298 8.882 -3.684 1.00 82.75 77 SER A C 1
ATOM 608 O O . SER A 1 77 ? -4.708 7.844 -3.972 1.00 82.75 77 SER A O 1
ATOM 610 N N . GLU A 1 78 ? -4.645 9.941 -3.215 1.00 81.00 78 GLU A N 1
ATOM 611 C CA . GLU A 1 78 ? -3.188 9.958 -3.068 1.00 81.00 78 GLU A CA 1
ATOM 612 C C . GLU A 1 78 ? -2.645 8.831 -2.175 1.00 81.00 78 GLU A C 1
ATOM 614 O O . GLU A 1 78 ? -1.514 8.405 -2.382 1.00 81.00 78 GLU A O 1
ATOM 619 N N . GLY A 1 79 ? -3.440 8.335 -1.221 1.00 81.44 79 GLY A N 1
ATOM 620 C CA . GLY A 1 79 ? -3.013 7.295 -0.288 1.00 81.44 79 GLY A CA 1
ATOM 621 C C . GLY A 1 79 ? -3.001 5.872 -0.851 1.00 81.44 79 GLY A C 1
ATOM 622 O O . GLY A 1 79 ? -2.434 4.995 -0.201 1.00 81.44 79 GLY A O 1
ATOM 623 N N . ASP A 1 80 ? -3.648 5.623 -1.993 1.00 85.56 80 ASP A N 1
ATOM 624 C CA . ASP A 1 80 ? -3.888 4.271 -2.516 1.00 85.56 80 ASP A CA 1
ATOM 625 C C . ASP A 1 80 ? -3.817 4.130 -4.048 1.00 85.56 80 ASP A C 1
ATOM 627 O O . ASP A 1 80 ? -4.151 3.072 -4.585 1.00 85.56 80 ASP A O 1
ATOM 631 N N . ARG A 1 81 ? -3.409 5.175 -4.772 1.00 88.00 81 ARG A N 1
ATOM 632 C CA . ARG A 1 81 ? -3.450 5.230 -6.242 1.00 88.00 81 ARG A CA 1
ATOM 633 C C . ARG A 1 81 ? -2.635 4.150 -6.950 1.00 88.00 81 ARG A C 1
ATOM 635 O O . ARG A 1 81 ? -3.134 3.548 -7.901 1.00 88.00 81 ARG A O 1
ATOM 642 N N . TYR A 1 82 ? -1.412 3.877 -6.511 1.00 89.88 82 TYR A N 1
ATOM 643 C CA . TYR A 1 82 ? -0.562 2.844 -7.099 1.00 89.88 82 TYR A CA 1
ATOM 644 C C . TYR A 1 82 ? -1.107 1.456 -6.787 1.00 89.88 82 TYR A C 1
ATOM 646 O O . TYR A 1 82 ? -1.154 0.606 -7.677 1.00 89.88 82 TYR A O 1
ATOM 654 N N . LEU A 1 83 ? -1.583 1.238 -5.557 1.00 89.12 83 LEU A N 1
ATOM 655 C CA . LEU A 1 83 ? -2.218 -0.026 -5.185 1.00 89.12 83 LEU A CA 1
ATOM 656 C C . LEU A 1 83 ? -3.474 -0.274 -6.013 1.00 89.12 83 LEU A C 1
ATOM 658 O O . LEU A 1 83 ? -3.641 -1.365 -6.554 1.00 89.12 83 LEU A O 1
ATOM 662 N N . ALA A 1 84 ? -4.342 0.727 -6.141 1.00 88.38 84 ALA A N 1
ATOM 663 C CA . ALA A 1 84 ? -5.566 0.616 -6.915 1.00 88.38 84 ALA A CA 1
ATOM 664 C C . ALA A 1 84 ? -5.256 0.265 -8.375 1.00 88.38 84 ALA A C 1
ATOM 666 O O . ALA A 1 84 ? -5.793 -0.713 -8.897 1.00 88.38 84 ALA A O 1
ATOM 667 N N . VAL A 1 85 ? -4.329 0.981 -9.020 1.00 88.94 85 VAL A N 1
ATOM 668 C CA . VAL A 1 85 ? -3.947 0.680 -10.407 1.00 88.94 85 VAL A CA 1
ATOM 669 C C . VAL A 1 85 ? -3.324 -0.715 -10.537 1.00 88.94 85 VAL A C 1
ATOM 671 O O . VAL A 1 85 ? -3.706 -1.454 -11.444 1.00 88.94 85 VAL A O 1
ATOM 674 N N . ALA A 1 86 ? -2.436 -1.119 -9.625 1.00 89.12 86 ALA A N 1
ATOM 675 C CA . ALA A 1 86 ? -1.824 -2.452 -9.634 1.00 89.12 86 ALA A CA 1
ATOM 676 C C . ALA A 1 86 ? -2.840 -3.585 -9.391 1.00 89.12 86 ALA A C 1
ATOM 678 O O . ALA A 1 86 ? -2.693 -4.693 -9.891 1.00 89.12 86 ALA A O 1
ATOM 679 N N . GLN A 1 87 ? -3.912 -3.325 -8.653 1.00 88.44 87 GLN A N 1
ATOM 680 C CA . GLN A 1 87 ? -4.974 -4.309 -8.424 1.00 88.44 87 GLN A CA 1
ATOM 681 C C . GLN A 1 87 ? -5.886 -4.441 -9.643 1.00 88.44 87 GLN A C 1
ATOM 683 O O . GLN A 1 87 ? -6.329 -5.538 -9.986 1.00 88.44 87 GLN A O 1
ATOM 688 N N . HIS A 1 88 ? -6.086 -3.338 -10.360 1.00 86.62 88 HIS A N 1
ATOM 689 C CA . HIS A 1 88 ? -6.802 -3.341 -11.626 1.00 86.62 88 HIS A CA 1
ATOM 690 C C . HIS A 1 88 ? -6.093 -4.164 -12.709 1.00 86.62 88 HIS A C 1
ATOM 692 O O . HIS A 1 88 ? -6.782 -4.795 -13.511 1.00 86.62 88 HIS A O 1
ATOM 698 N N . THR A 1 89 ? -4.755 -4.220 -12.728 1.00 81.81 89 THR A N 1
ATOM 699 C CA . THR A 1 89 ? -4.026 -5.057 -13.702 1.00 81.81 89 THR A CA 1
ATOM 700 C C . THR A 1 89 ? -4.246 -6.551 -13.473 1.00 81.81 89 THR A C 1
ATOM 702 O O . THR A 1 89 ? -4.261 -7.310 -14.437 1.00 81.81 89 THR A O 1
ATOM 705 N N . ILE A 1 90 ? -4.499 -6.973 -12.230 1.00 84.31 90 ILE A N 1
ATOM 706 C CA . ILE A 1 90 ? -4.838 -8.363 -11.884 1.00 84.31 90 ILE A CA 1
ATOM 707 C C . ILE A 1 90 ? -6.354 -8.634 -11.882 1.00 84.31 90 ILE A C 1
ATOM 709 O O . ILE A 1 90 ? -6.804 -9.652 -11.359 1.00 84.31 90 ILE A O 1
ATOM 713 N N . GLY A 1 91 ? -7.159 -7.722 -12.440 1.00 82.94 91 GLY A N 1
ATOM 714 C CA . GLY A 1 91 ? -8.611 -7.877 -12.573 1.00 82.94 91 GLY A CA 1
ATOM 715 C C . GLY A 1 91 ? -9.413 -7.599 -11.298 1.00 82.94 91 GLY A C 1
ATOM 716 O O . GLY A 1 91 ? -10.623 -7.824 -11.273 1.00 82.94 91 GLY A O 1
ATOM 717 N N . ARG A 1 92 ? -8.784 -7.086 -10.233 1.00 80.75 92 ARG A N 1
ATOM 718 C CA . ARG A 1 92 ? -9.483 -6.701 -9.001 1.00 80.75 92 ARG A CA 1
ATOM 719 C C . ARG A 1 92 ? -9.938 -5.254 -9.097 1.00 80.75 92 ARG A C 1
ATOM 721 O O . ARG A 1 92 ? -9.141 -4.334 -9.248 1.00 80.75 92 ARG A O 1
ATOM 728 N N . ARG A 1 93 ? -11.246 -5.046 -8.969 1.00 73.06 93 ARG A N 1
ATOM 729 C CA . ARG A 1 93 ? -11.826 -3.706 -8.912 1.00 73.06 93 ARG A CA 1
ATOM 730 C C . ARG A 1 93 ? -11.698 -3.165 -7.493 1.00 73.06 93 ARG A C 1
ATOM 732 O O . ARG A 1 93 ? -12.371 -3.654 -6.589 1.00 73.06 93 ARG A O 1
ATOM 739 N N . ILE A 1 94 ? -10.862 -2.148 -7.309 1.00 70.44 94 ILE A N 1
ATOM 740 C CA . ILE A 1 94 ? -10.787 -1.406 -6.048 1.00 70.44 94 ILE A CA 1
ATOM 741 C C . ILE A 1 94 ? -11.577 -0.118 -6.218 1.00 70.44 94 ILE A C 1
ATOM 743 O O . ILE A 1 94 ? -11.234 0.741 -7.024 1.00 70.44 94 ILE A O 1
ATOM 747 N N . ALA A 1 95 ? -12.674 0.001 -5.474 1.00 58.50 95 ALA A N 1
ATOM 748 C CA . ALA A 1 95 ? -13.483 1.208 -5.461 1.00 58.50 95 ALA A CA 1
ATOM 749 C C . ALA A 1 95 ? -13.164 2.022 -4.204 1.00 58.50 95 ALA A C 1
ATOM 751 O O . ALA A 1 95 ? -13.512 1.606 -3.102 1.00 58.50 95 ALA A O 1
ATOM 752 N N . ASN A 1 96 ? -12.526 3.177 -4.414 1.00 61.41 96 ASN A N 1
ATOM 753 C CA . ASN A 1 96 ? -12.366 4.287 -3.475 1.00 61.41 96 ASN A CA 1
ATOM 754 C C . ASN A 1 96 ? -12.093 3.865 -2.024 1.00 61.41 96 ASN A C 1
ATOM 756 O O . ASN A 1 96 ? -13.010 3.874 -1.193 1.00 61.41 96 ASN A O 1
ATOM 760 N N . LEU A 1 97 ? -10.837 3.528 -1.712 1.00 72.81 97 LEU A N 1
ATOM 761 C CA . LEU A 1 97 ? -10.448 3.242 -0.337 1.00 72.81 97 LEU A CA 1
ATOM 762 C C . LEU A 1 97 ? -10.568 4.505 0.522 1.00 72.81 97 LEU A C 1
ATOM 764 O O . LEU A 1 97 ? -10.469 5.644 0.062 1.00 72.81 97 LEU A O 1
ATOM 768 N N . THR A 1 98 ? -10.845 4.299 1.804 1.00 69.12 98 THR A N 1
ATOM 769 C CA . THR A 1 98 ? -11.029 5.405 2.740 1.00 69.12 98 THR A CA 1
ATOM 770 C C . THR A 1 98 ? -9.671 6.013 3.071 1.00 69.12 98 THR A C 1
ATOM 772 O O . THR A 1 98 ? -8.752 5.305 3.480 1.00 69.12 98 THR A O 1
ATOM 775 N N . THR A 1 99 ? -9.553 7.326 2.916 1.00 72.19 99 THR A N 1
ATOM 776 C CA . THR A 1 99 ? -8.366 8.103 3.275 1.00 72.19 99 THR A CA 1
ATOM 777 C C . THR A 1 99 ? -8.775 9.267 4.153 1.00 72.19 99 THR A C 1
ATOM 779 O O . THR A 1 99 ? -9.881 9.785 4.035 1.00 72.19 99 THR A O 1
ATOM 782 N N . PHE A 1 100 ? -7.886 9.716 5.038 1.00 67.12 100 PHE A N 1
ATOM 783 C CA . PHE A 1 100 ? -8.207 10.799 5.979 1.00 67.12 100 PHE A CA 1
ATOM 784 C C . PHE A 1 100 ? -8.649 12.101 5.298 1.00 67.12 100 PHE A C 1
ATOM 786 O O . PHE A 1 100 ? -9.361 12.896 5.903 1.00 67.12 100 PHE A O 1
ATOM 793 N N . ARG A 1 101 ? -8.220 12.323 4.051 1.00 67.88 101 ARG A N 1
ATOM 794 C CA . ARG A 1 101 ? -8.505 13.539 3.283 1.00 67.88 101 ARG A CA 1
ATOM 795 C C . ARG A 1 101 ? -9.724 13.416 2.369 1.00 67.88 101 ARG A C 1
ATOM 797 O O . ARG A 1 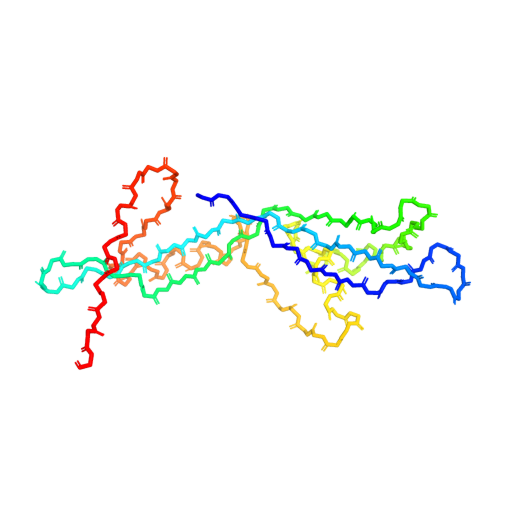101 ? -10.039 14.376 1.675 1.00 67.88 101 ARG A O 1
ATOM 804 N N . ASN A 1 102 ? -10.401 12.266 2.341 1.00 70.75 102 ASN A N 1
ATOM 805 C CA . ASN A 1 102 ? -11.578 12.081 1.499 1.00 70.75 102 ASN A CA 1
ATOM 806 C C . ASN A 1 102 ? -12.890 12.271 2.276 1.00 70.75 102 ASN A C 1
ATOM 808 O O . ASN A 1 102 ? -12.970 12.097 3.493 1.00 70.75 102 ASN A O 1
ATOM 812 N N . SER A 1 103 ? -13.952 12.626 1.549 1.00 72.19 103 SER A N 1
ATOM 813 C CA . SER A 1 103 ? -15.286 12.847 2.122 1.00 72.19 103 SER A CA 1
ATOM 814 C C . SER A 1 103 ? -15.845 11.603 2.819 1.00 72.19 103 SER A C 1
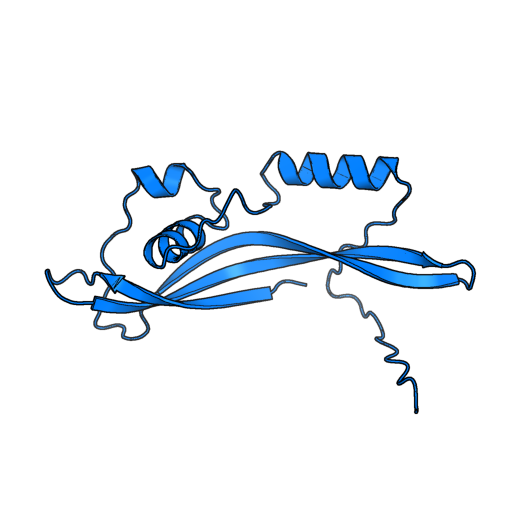ATOM 816 O O . SER A 1 103 ? -16.607 11.732 3.778 1.00 72.19 103 SER A O 1
ATOM 818 N N . GLN A 1 104 ? -15.424 10.402 2.401 1.00 71.44 104 GLN A N 1
ATOM 819 C CA . GLN A 1 104 ? -15.868 9.145 3.001 1.00 71.44 104 GLN A CA 1
ATOM 820 C C . GLN A 1 104 ? -15.450 9.019 4.462 1.00 71.44 104 GLN A C 1
ATOM 822 O O . GLN A 1 104 ? -16.217 8.479 5.257 1.00 71.44 104 GLN A O 1
ATOM 827 N N . PHE A 1 105 ? -14.264 9.516 4.830 1.00 72.12 105 PHE A N 1
ATOM 828 C CA . PHE A 1 105 ? -13.831 9.532 6.222 1.00 72.12 105 PHE A CA 1
ATOM 829 C C . PHE A 1 105 ? -14.780 10.372 7.084 1.00 72.12 105 PHE A C 1
ATOM 831 O O . PHE A 1 105 ? -15.242 9.912 8.129 1.00 72.12 105 PHE A O 1
ATOM 838 N N . GLY A 1 106 ? -15.147 11.564 6.605 1.00 74.50 106 GLY A N 1
ATOM 839 C CA . GLY A 1 106 ? -16.114 12.435 7.275 1.00 74.50 106 GLY A CA 1
ATOM 840 C C . GLY A 1 106 ? -17.507 11.808 7.374 1.00 74.50 106 GLY A C 1
ATOM 841 O O . GLY A 1 106 ? -18.131 11.857 8.433 1.00 74.50 106 GLY A O 1
ATOM 842 N N . THR A 1 107 ? -17.986 11.163 6.305 1.00 78.75 107 THR A N 1
ATOM 843 C CA . THR A 1 107 ? -19.271 10.443 6.315 1.00 78.75 107 THR A CA 1
ATOM 844 C C . THR A 1 107 ? -19.262 9.268 7.290 1.00 78.75 107 THR A C 1
ATOM 846 O O . THR A 1 107 ? -20.226 9.092 8.034 1.00 78.75 107 THR A O 1
ATOM 849 N N . LEU A 1 108 ? -18.184 8.478 7.311 1.00 76.88 108 LEU A N 1
ATOM 850 C CA . LEU A 1 108 ? -18.012 7.369 8.246 1.00 76.88 108 LEU A CA 1
ATOM 851 C C . LEU A 1 108 ? -18.051 7.878 9.688 1.00 76.88 108 LEU A C 1
ATOM 853 O O . LEU A 1 108 ? -18.830 7.370 10.491 1.00 76.88 108 LEU A O 1
ATOM 857 N N . TYR A 1 109 ? -17.261 8.910 9.995 1.00 72.81 109 TYR A N 1
ATOM 858 C CA . TYR A 1 109 ? -17.199 9.498 11.331 1.00 72.81 109 TYR A CA 1
ATOM 859 C C . TYR A 1 109 ? -18.560 10.042 11.781 1.00 72.81 109 TYR A C 1
ATOM 861 O O . TYR A 1 109 ? -18.999 9.741 12.888 1.00 72.81 109 TYR A O 1
ATOM 869 N N . ARG A 1 110 ? -19.263 10.781 10.910 1.00 77.62 110 ARG A N 1
ATOM 870 C CA . ARG A 1 110 ? -20.603 11.318 11.201 1.00 77.62 110 ARG A CA 1
ATOM 871 C C . ARG A 1 110 ? -21.593 10.210 11.555 1.00 77.62 110 ARG A C 1
ATOM 873 O O . ARG A 1 110 ? -22.225 10.281 12.601 1.00 77.62 110 ARG A O 1
ATOM 880 N N . ARG A 1 111 ? -21.683 9.167 10.722 1.00 77.88 111 ARG A N 1
ATOM 881 C CA . ARG A 1 111 ? -22.615 8.049 10.949 1.00 77.88 111 ARG A CA 1
ATOM 882 C C . ARG A 1 111 ? -22.338 7.329 12.261 1.00 77.88 111 ARG A C 1
ATOM 884 O O . ARG A 1 111 ? -23.271 6.924 12.943 1.00 77.88 111 ARG A O 1
ATOM 891 N N . LEU A 1 112 ? -21.065 7.163 12.613 1.00 71.94 112 LEU A N 1
ATOM 892 C CA . LEU A 1 112 ? -20.663 6.529 13.868 1.00 71.94 112 LEU A CA 1
ATOM 893 C C . LEU A 1 112 ? -20.995 7.389 15.088 1.00 71.94 112 LEU A C 1
ATOM 895 O O . LEU A 1 112 ? -21.448 6.858 16.100 1.00 71.94 112 LEU A O 1
ATOM 899 N N . TRP A 1 113 ? -20.800 8.704 14.975 1.00 69.94 113 TRP A N 1
ATOM 900 C CA . TRP A 1 113 ? -21.165 9.659 16.016 1.00 69.94 113 TRP A CA 1
ATOM 901 C C . TRP A 1 113 ? -22.674 9.646 16.283 1.00 69.94 113 TRP A C 1
ATOM 903 O O . TRP A 1 113 ? -23.097 9.497 17.425 1.00 69.94 113 TRP A O 1
ATOM 913 N N . GLU A 1 114 ? -23.485 9.711 15.224 1.00 74.56 114 GLU A N 1
ATOM 914 C CA . GLU A 1 114 ? -24.954 9.651 15.302 1.00 74.56 114 GLU A CA 1
ATOM 915 C C . GLU A 1 114 ? -25.468 8.342 15.912 1.00 74.56 114 GLU A C 1
ATOM 917 O O . GLU A 1 114 ? -26.500 8.331 16.573 1.00 74.56 114 GLU A O 1
ATOM 922 N N . SER A 1 115 ? -24.746 7.236 15.731 1.00 69.50 115 SER A N 1
ATOM 923 C CA . SER A 1 115 ? -25.137 5.935 16.278 1.00 69.50 115 SER A CA 1
ATOM 924 C C . SER A 1 115 ? -24.610 5.676 17.700 1.00 69.50 115 SER A C 1
ATOM 926 O O . SER A 1 115 ? -24.761 4.566 18.209 1.00 69.50 115 SER A O 1
ATOM 928 N N . GLY A 1 116 ? -24.013 6.683 18.354 1.00 65.88 116 GLY A N 1
ATOM 929 C CA . GLY A 1 116 ? -23.592 6.619 19.759 1.00 65.88 116 GLY A CA 1
ATOM 930 C C . GLY A 1 116 ? -22.327 5.791 20.014 1.00 65.88 116 GLY A C 1
ATOM 931 O O . GLY A 1 116 ? -22.092 5.348 21.139 1.00 65.88 116 GLY A O 1
ATOM 932 N N . TRP A 1 117 ? -21.505 5.554 18.987 1.00 65.00 117 TRP A N 1
ATOM 933 C CA . TRP A 1 117 ? -20.302 4.728 19.104 1.00 65.00 117 TRP A CA 1
ATOM 934 C C . TRP A 1 117 ? -19.105 5.520 19.622 1.00 65.00 117 TRP A C 1
ATOM 936 O O . TRP A 1 117 ? -18.820 6.627 19.168 1.00 65.00 117 TRP A O 1
ATOM 946 N N . SER A 1 118 ? -18.327 4.908 20.520 1.00 59.22 118 SER A N 1
ATOM 947 C CA . SER A 1 118 ? -17.036 5.460 20.933 1.00 59.22 118 SER A CA 1
ATOM 948 C C . SER A 1 118 ? -15.955 5.086 19.914 1.00 59.22 118 SER A C 1
ATOM 950 O O . SER A 1 118 ? -15.658 3.910 19.690 1.00 59.22 118 SER A O 1
ATOM 952 N N . ILE A 1 119 ? -15.349 6.097 19.290 1.00 58.72 119 ILE A N 1
ATOM 953 C CA . ILE A 1 119 ? -14.234 5.923 18.356 1.00 58.72 119 ILE A CA 1
ATOM 954 C C . ILE A 1 119 ? -12.935 5.985 19.154 1.00 58.72 119 ILE A C 1
ATOM 956 O O . ILE A 1 119 ? -12.609 7.015 19.742 1.00 58.72 119 ILE A O 1
ATOM 960 N N . ARG A 1 120 ? -12.163 4.895 19.154 1.00 57.66 120 ARG A N 1
ATOM 961 C CA . ARG A 1 120 ? -10.819 4.887 19.737 1.00 57.66 120 ARG A CA 1
ATOM 962 C C . ARG A 1 120 ? -9.787 4.798 18.629 1.00 57.66 120 ARG A C 1
ATOM 964 O O . ARG A 1 120 ? -9.556 3.742 18.042 1.00 57.66 120 ARG A O 1
ATOM 971 N N . MET A 1 121 ? -9.130 5.922 1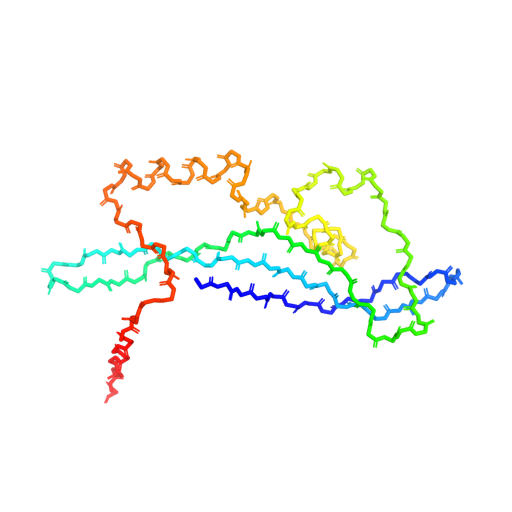8.357 1.00 47.84 121 MET A N 1
ATOM 972 C CA . MET A 1 121 ? -7.939 5.907 17.522 1.00 47.84 121 MET A CA 1
ATOM 973 C C . MET A 1 121 ? -6.792 5.354 18.361 1.00 47.84 121 MET A C 1
ATOM 975 O O . MET A 1 121 ? -6.352 5.962 19.331 1.00 47.84 121 MET A O 1
ATOM 979 N N . LEU A 1 122 ? -6.332 4.165 17.997 1.00 48.06 122 LEU A N 1
ATOM 980 C CA . LEU A 1 122 ? -5.291 3.447 18.714 1.00 48.06 122 LEU A CA 1
ATOM 981 C C . LEU A 1 122 ? -3.919 4.080 18.453 1.00 48.06 122 LEU A C 1
ATOM 983 O O . LEU A 1 122 ? -3.091 3.506 17.759 1.00 48.06 122 LEU A O 1
ATOM 987 N N . THR A 1 123 ? -3.645 5.294 18.922 1.00 35.38 123 THR A N 1
ATOM 988 C CA . THR A 1 123 ? -2.266 5.800 19.010 1.00 35.38 123 THR A CA 1
ATOM 989 C C . THR A 1 123 ? -1.563 5.053 20.137 1.00 35.38 123 THR A C 1
ATOM 991 O O . THR A 1 123 ? -2.185 4.782 21.152 1.00 35.38 123 THR A O 1
ATOM 994 N N . TRP A 1 124 ? -0.316 4.645 19.906 1.00 32.38 124 TRP A N 1
ATOM 995 C CA . TRP A 1 124 ? 0.513 3.754 20.728 1.00 32.38 124 TRP A CA 1
ATOM 996 C C . TRP A 1 124 ? 0.529 4.147 22.224 1.00 32.38 124 TRP A C 1
ATOM 998 O O . TRP A 1 124 ? 1.419 4.847 22.680 1.00 32.38 124 TRP A O 1
ATOM 1008 N N . ILE A 1 125 ? -0.499 3.746 22.974 1.00 32.53 125 ILE A N 1
ATOM 1009 C CA . ILE A 1 125 ? -0.641 3.857 24.428 1.00 32.53 125 ILE A CA 1
ATOM 1010 C C . ILE A 1 125 ? -1.368 2.573 24.838 1.00 32.53 125 ILE A C 1
ATOM 1012 O O . ILE A 1 125 ? -2.425 2.249 24.296 1.00 32.53 125 ILE A O 1
ATOM 1016 N N . GLY A 1 126 ? -0.721 1.792 25.702 1.00 33.72 126 GLY A N 1
ATOM 1017 C CA . GLY A 1 126 ? -0.935 0.357 25.885 1.00 33.72 126 GLY A CA 1
ATOM 1018 C C . GLY A 1 126 ? -2.387 -0.090 26.052 1.00 33.72 126 GLY A C 1
ATOM 1019 O O . GLY A 1 126 ? -2.966 0.007 27.131 1.00 33.72 126 GLY A O 1
ATOM 1020 N N . ILE A 1 127 ? -2.934 -0.703 25.001 1.00 36.44 127 ILE A N 1
ATOM 1021 C CA . ILE A 1 127 ? -4.062 -1.622 25.139 1.00 36.44 127 ILE A CA 1
ATOM 1022 C C . ILE A 1 127 ? -3.495 -2.965 25.595 1.00 36.44 127 ILE A C 1
ATOM 1024 O O . ILE A 1 127 ? -2.854 -3.675 24.819 1.00 36.44 127 ILE A O 1
ATOM 1028 N N . LYS A 1 128 ? -3.728 -3.308 26.869 1.0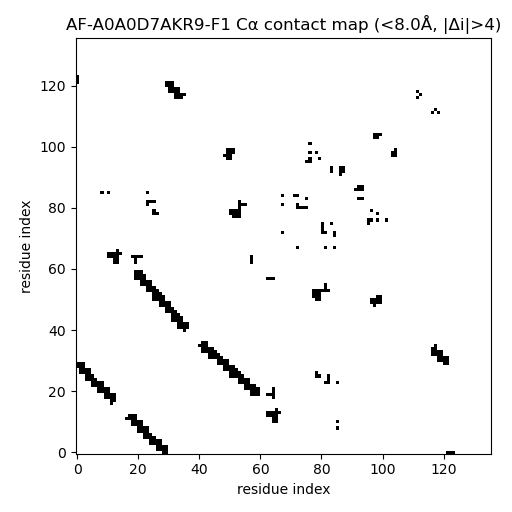0 26.81 128 LYS A N 1
ATOM 1029 C CA . LYS A 1 128 ? -3.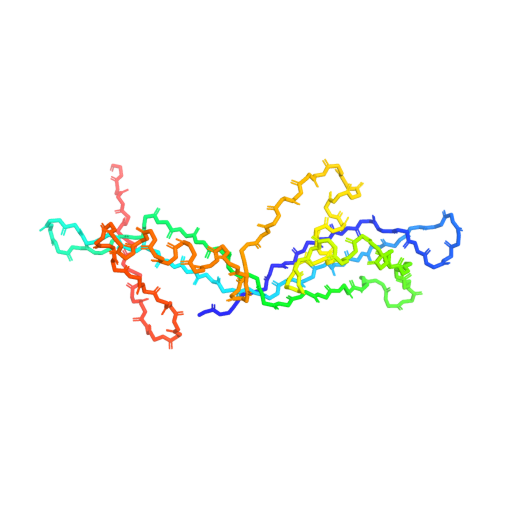628 -4.691 27.343 1.00 26.81 128 LYS A CA 1
ATOM 1030 C C . LYS A 1 128 ? -4.677 -5.508 26.590 1.00 26.81 128 LYS A C 1
ATOM 1032 O O . LYS A 1 128 ? -5.872 -5.367 26.832 1.00 26.81 128 LYS A O 1
ATOM 1037 N N . TRP A 1 129 ? -4.220 -6.337 25.660 1.00 31.59 129 TRP A N 1
ATOM 1038 C CA . TRP A 1 129 ? -5.017 -7.411 25.088 1.00 31.59 129 TRP A CA 1
ATOM 1039 C C . TRP A 1 129 ? -5.172 -8.497 26.149 1.00 31.59 129 TRP A C 1
ATOM 1041 O O . TRP A 1 129 ? -4.248 -9.273 26.373 1.00 31.59 129 TRP A O 1
ATOM 1051 N N . THR A 1 130 ? -6.322 -8.571 26.811 1.00 29.97 130 THR A N 1
ATOM 1052 C CA . THR A 1 130 ? -6.709 -9.811 27.488 1.00 29.97 130 THR A CA 1
ATOM 1053 C C . THR A 1 130 ? -7.367 -10.693 26.433 1.00 29.97 130 THR A C 1
ATOM 1055 O O . THR A 1 130 ? -8.562 -10.586 26.171 1.00 29.97 130 THR A O 1
ATOM 1058 N N . LEU A 1 131 ? -6.566 -11.526 25.764 1.00 29.62 131 LEU A N 1
ATOM 1059 C CA . LEU A 1 131 ? -7.081 -12.681 25.034 1.00 29.62 131 LEU A CA 1
ATOM 1060 C C . LEU A 1 131 ? -7.663 -13.638 26.081 1.00 29.62 131 LEU A C 1
ATOM 1062 O O . LEU A 1 131 ? -6.933 -14.410 26.696 1.00 29.62 131 LEU A O 1
ATOM 1066 N N . GLN A 1 132 ? -8.967 -13.554 26.342 1.00 33.03 132 GLN A N 1
ATOM 1067 C CA . GLN A 1 132 ? -9.663 -14.642 27.018 1.00 33.03 132 GLN A CA 1
ATOM 1068 C C . GLN A 1 132 ? -9.797 -15.783 26.009 1.00 33.03 132 GLN A C 1
ATOM 1070 O O . GLN A 1 132 ? -10.660 -15.764 25.132 1.00 33.03 132 GLN A O 1
ATOM 1075 N N . ASN A 1 133 ? -8.877 -16.744 26.117 1.00 31.88 133 ASN A N 1
ATOM 1076 C CA . ASN A 1 133 ? -9.025 -18.076 25.549 1.00 31.88 133 ASN A CA 1
ATOM 1077 C C . ASN A 1 133 ? -10.328 -18.669 26.089 1.00 31.88 133 ASN A C 1
ATOM 1079 O O . ASN A 1 133 ? -10.421 -18.970 27.278 1.00 31.88 133 ASN A O 1
ATOM 1083 N N . ASN A 1 134 ? -11.326 -18.825 25.223 1.00 32.81 134 ASN A N 1
ATOM 1084 C CA . ASN A 1 134 ? -12.473 -19.659 25.534 1.00 32.81 134 ASN A CA 1
ATOM 1085 C C . ASN A 1 134 ? -12.008 -21.109 25.356 1.00 32.81 134 ASN A C 1
ATOM 1087 O O . ASN A 1 134 ? -11.724 -21.536 24.236 1.00 32.81 134 ASN A O 1
ATOM 1091 N N . GLN A 1 135 ? -11.815 -21.804 26.475 1.00 30.34 135 GLN A N 1
ATOM 1092 C CA . GLN A 1 135 ? -11.542 -23.236 26.489 1.00 30.34 135 GLN A CA 1
ATOM 1093 C C . GLN A 1 135 ? -12.774 -24.002 25.987 1.00 30.34 135 GLN A C 1
ATOM 1095 O O . GLN A 1 135 ? -13.904 -23.561 26.208 1.00 30.34 135 GLN A O 1
ATOM 1100 N N . MET A 1 136 ? -12.514 -25.096 25.265 1.00 29.72 136 MET A N 1
ATOM 1101 C CA . MET A 1 136 ? -13.490 -26.144 24.942 1.00 29.72 136 MET A CA 1
ATOM 1102 C C . MET A 1 136 ? -13.901 -26.901 26.201 1.00 29.72 136 MET A C 1
ATOM 1104 O O . MET A 1 136 ? -13.030 -27.042 27.090 1.00 29.72 136 MET A O 1
#